Protein AF-A0A6V8NNJ1-F1 (afdb_monomer_lite)

Foldseek 3Di:
DPDDPDPPPDDPCCVPPVQCVDPVNPDDPVLVVVLVVQLVVLDDPVVLVPDDQVCNCVSHVVSNCVSVQWDKDAQDDWDDDPDIDTFRIFTANDPVLVVVLSPDDNVSNVVSGPDTHHGDD

Radius of gyration: 17.88 Å; chains: 1; bounding box: 45×38×40 Å

pLDDT: mean 86.23, std 9.17, range [50.53, 95.25]

Organism: NCBI:txid2754717

Sequence (121 aa):
MKPHRNRGLFSNYYLDELLSREEDFRVSRPELKETFQAIRSVWDKDRLSSLNEPQLRKHFLDKVFDSLGWTVDVEPPTPSGEWSRHPDYALFEDRESLSMTQKASKDEYFKKALCLGEAKR

Secondary structure (DSSP, 8-state):
-PPP--SSSS-HHIIIIIGGGSGGG---HHHHHHHHHHHHHH--HHHHHT--HHHHIIIIIHHHHHHTT-EEEES-----STT----SEEEESSHHHHHHHHTS-HHHHHHH-SEEE----

Structure (mmCIF, N/CA/C/O backbone):
data_AF-A0A6V8NNJ1-F1
#
_entry.id   AF-A0A6V8NNJ1-F1
#
loop_
_atom_site.group_PDB
_atom_site.id
_atom_site.type_symbol
_atom_site.label_atom_id
_atom_site.label_alt_id
_atom_site.label_comp_id
_atom_site.label_asym_id
_atom_site.label_entity_id
_atom_site.label_seq_id
_atom_site.pdbx_PDB_ins_code
_atom_site.Cartn_x
_atom_site.Cartn_y
_atom_site.Cartn_z
_atom_site.occupancy
_atom_site.B_iso_or_equiv
_atom_site.auth_seq_id
_atom_site.auth_comp_id
_atom_site.auth_asym_id
_atom_site.auth_atom_id
_atom_site.pdbx_PDB_model_num
ATOM 1 N N . MET A 1 1 ? -18.071 6.024 27.239 1.00 56.62 1 MET A N 1
ATOM 2 C CA . MET A 1 1 ? -17.022 5.699 26.247 1.00 56.62 1 MET A CA 1
ATOM 3 C C . MET A 1 1 ? -17.209 4.271 25.772 1.00 56.62 1 MET A C 1
ATOM 5 O O . MET A 1 1 ? -17.388 3.397 26.612 1.00 56.62 1 MET A O 1
ATOM 9 N N . LYS A 1 2 ? -17.195 4.023 24.458 1.00 61.94 2 LYS A N 1
ATOM 10 C CA . LYS A 1 2 ? -17.010 2.652 23.961 1.00 61.94 2 LYS A CA 1
ATOM 11 C C . LYS A 1 2 ? -15.536 2.288 24.177 1.00 61.94 2 LYS A C 1
ATOM 13 O O . LYS A 1 2 ? -14.692 3.120 23.861 1.00 61.94 2 LYS A O 1
ATOM 18 N N . PRO A 1 3 ? -15.210 1.109 24.723 1.00 68.94 3 PRO A N 1
ATOM 19 C CA . PRO A 1 3 ? -13.819 0.710 24.867 1.00 68.94 3 PRO A CA 1
ATOM 20 C C . PRO A 1 3 ? -13.190 0.557 23.479 1.00 68.94 3 PRO A C 1
ATOM 22 O O . PRO A 1 3 ? -13.691 -0.196 22.640 1.00 68.94 3 PRO A O 1
ATOM 25 N N . HIS A 1 4 ? -12.096 1.278 23.237 1.00 77.69 4 HIS A N 1
ATOM 26 C CA . HIS A 1 4 ? -11.266 1.061 22.057 1.00 77.69 4 HIS A CA 1
ATOM 27 C C . HIS A 1 4 ? -10.655 -0.338 22.129 1.00 77.69 4 HIS A C 1
ATOM 29 O O . HIS A 1 4 ? -10.211 -0.777 23.191 1.00 77.69 4 HIS A O 1
ATOM 35 N N . ARG A 1 5 ? -10.570 -1.043 20.996 1.00 81.12 5 ARG A N 1
ATOM 36 C CA . ARG A 1 5 ? -9.777 -2.282 20.875 1.00 81.12 5 ARG A CA 1
ATOM 37 C C . ARG A 1 5 ? -8.282 -1.957 20.777 1.00 81.12 5 ARG A C 1
ATOM 39 O O . ARG A 1 5 ? -7.596 -2.352 19.842 1.00 81.12 5 ARG A O 1
ATOM 46 N N . ASN A 1 6 ? -7.791 -1.201 21.745 1.00 78.88 6 ASN A N 1
ATOM 47 C CA . ASN A 1 6 ? -6.423 -0.731 21.825 1.00 78.88 6 ASN A CA 1
ATOM 48 C C . ASN A 1 6 ? -5.654 -1.605 22.825 1.00 78.88 6 ASN A C 1
ATOM 50 O O . ASN A 1 6 ? -6.052 -1.729 23.980 1.00 78.88 6 ASN A O 1
ATOM 54 N N . ARG A 1 7 ? -4.560 -2.236 22.388 1.00 83.56 7 ARG A N 1
ATOM 55 C CA . ARG A 1 7 ? -3.736 -3.142 23.215 1.00 83.56 7 ARG A CA 1
ATOM 56 C C . ARG A 1 7 ? -2.577 -2.399 23.895 1.00 83.56 7 ARG A C 1
ATOM 58 O O . ARG A 1 7 ? -1.476 -2.926 23.967 1.00 83.56 7 ARG A O 1
ATOM 65 N N . GLY A 1 8 ? -2.830 -1.171 24.352 1.00 82.00 8 GLY A N 1
ATOM 66 C CA . GLY A 1 8 ? -1.826 -0.305 24.981 1.00 82.00 8 GLY A CA 1
ATOM 67 C C . GLY A 1 8 ? -0.881 0.399 24.003 1.00 82.00 8 GLY A C 1
ATOM 68 O O . GLY A 1 8 ? 0.183 0.838 24.417 1.00 82.00 8 GLY A O 1
ATOM 69 N N . LEU A 1 9 ? -1.252 0.504 22.722 1.00 87.94 9 LEU A N 1
ATOM 70 C CA . LEU A 1 9 ? -0.461 1.219 21.711 1.00 87.94 9 LEU A CA 1
ATOM 71 C C . LEU A 1 9 ? -0.625 2.738 21.834 1.00 87.94 9 LEU A C 1
ATOM 73 O O . LEU A 1 9 ? 0.320 3.486 21.618 1.00 87.94 9 LEU A O 1
ATOM 77 N N . PHE A 1 10 ? -1.824 3.180 22.213 1.00 89.44 10 PHE A N 1
ATOM 78 C CA . PHE A 1 10 ? -2.170 4.594 22.363 1.00 89.44 10 PHE A CA 1
ATOM 79 C C . PHE A 1 10 ? -2.832 4.855 23.720 1.00 89.44 10 PHE A C 1
ATOM 81 O O . PHE A 1 10 ? -3.326 3.932 24.368 1.00 89.44 10 PHE A O 1
ATOM 88 N N . SER A 1 11 ? -2.888 6.107 24.168 1.00 89.88 11 SER A N 1
ATOM 89 C CA . SER A 1 11 ? -3.758 6.474 25.291 1.00 89.88 11 SER A CA 1
ATOM 90 C C . SER A 1 11 ? -5.190 6.695 24.791 1.00 89.88 11 SER A C 1
ATOM 92 O O . SER A 1 11 ? -5.399 7.074 23.639 1.00 89.88 11 SER A O 1
ATOM 94 N N . ASN A 1 12 ? -6.197 6.486 25.647 1.00 88.69 12 ASN A N 1
ATOM 95 C CA . ASN A 1 12 ? -7.581 6.812 25.273 1.00 88.69 12 ASN A CA 1
ATOM 96 C C . ASN A 1 12 ? -7.730 8.307 24.959 1.00 88.69 12 ASN A C 1
ATOM 98 O O . ASN A 1 12 ? -8.377 8.657 23.984 1.00 88.69 12 ASN A O 1
ATOM 102 N N . TYR A 1 13 ? -7.050 9.170 25.723 1.00 89.38 13 TYR A N 1
ATOM 103 C CA . TYR A 1 13 ? -7.013 10.609 25.459 1.00 89.38 13 TYR A CA 1
ATOM 104 C C . TYR A 1 13 ? -6.480 10.929 24.056 1.00 89.38 13 TYR A C 1
ATOM 106 O O . TYR A 1 13 ? -7.059 11.751 23.358 1.00 89.38 13 TYR A O 1
ATOM 114 N N . TYR A 1 14 ? -5.420 10.250 23.606 1.00 90.31 14 TYR A N 1
ATOM 115 C CA . TYR A 1 14 ? -4.909 10.443 22.250 1.00 90.31 14 TYR A CA 1
ATOM 116 C C . TYR A 1 14 ? -5.967 10.096 21.193 1.00 90.31 14 TYR A C 1
ATOM 118 O O . TYR A 1 14 ? -6.230 10.905 20.308 1.00 90.31 14 TYR A O 1
ATOM 126 N N . LEU A 1 15 ? -6.615 8.933 21.325 1.00 89.12 15 LEU A N 1
ATOM 127 C CA . LEU A 1 15 ? -7.618 8.460 20.365 1.00 89.12 15 LEU A CA 1
ATOM 128 C C . LEU A 1 15 ? -8.893 9.314 20.348 1.00 89.12 15 LEU A C 1
ATOM 130 O O . LEU A 1 15 ? -9.481 9.495 19.285 1.00 89.12 15 LEU A O 1
ATOM 134 N N . ASP A 1 16 ? -9.328 9.804 21.510 1.00 87.94 16 ASP A N 1
ATOM 135 C CA . ASP A 1 16 ? -10.589 10.536 21.645 1.00 87.94 16 ASP A CA 1
ATOM 136 C C . ASP A 1 16 ? -10.440 12.040 21.364 1.00 87.94 16 ASP A C 1
ATOM 138 O O . ASP A 1 16 ? -11.372 12.647 20.841 1.00 87.94 16 ASP A O 1
ATOM 142 N N . GLU A 1 17 ? -9.289 12.645 21.688 1.00 89.12 17 GLU A N 1
ATOM 143 C CA . GLU A 1 17 ? -9.127 14.108 21.688 1.00 89.12 17 GLU A CA 1
ATOM 144 C C . GLU A 1 17 ? -8.065 14.635 20.724 1.00 89.12 17 GLU A C 1
ATOM 146 O O . GLU A 1 17 ? -8.240 15.725 20.175 1.00 89.12 17 GLU A O 1
ATOM 151 N N . LEU A 1 18 ? -6.948 13.922 20.546 1.00 91.19 18 LEU A N 1
ATOM 152 C CA . LEU A 1 18 ? -5.812 14.423 19.763 1.00 91.19 18 LEU A CA 1
ATOM 153 C C . LEU A 1 18 ? -5.905 14.003 18.298 1.00 91.19 18 LEU A C 1
ATOM 155 O O . LEU A 1 18 ? -5.766 14.851 17.420 1.00 91.19 18 LEU A O 1
ATOM 159 N N . LEU A 1 19 ? -6.231 12.736 18.040 1.00 88.25 19 LEU A N 1
ATOM 160 C CA . LEU A 1 19 ? -6.246 12.165 16.695 1.00 88.25 19 LEU A CA 1
ATOM 161 C C . LEU A 1 19 ? -7.188 12.919 15.744 1.00 88.25 19 LEU A C 1
ATOM 163 O O . LEU A 1 19 ? -6.839 13.184 14.602 1.00 88.25 19 LEU A O 1
ATOM 167 N N . SER A 1 20 ? -8.368 13.336 16.214 1.00 85.38 20 SER A N 1
ATOM 168 C CA . SER A 1 20 ? -9.325 14.085 15.384 1.00 85.38 20 SER A CA 1
ATOM 169 C C . SER A 1 20 ? -8.877 15.510 15.039 1.00 85.38 20 SER A C 1
ATOM 171 O O . SER A 1 20 ? -9.508 16.164 14.208 1.00 85.38 20 SER A O 1
ATOM 173 N N . ARG A 1 21 ? -7.851 16.037 15.718 1.00 89.81 21 ARG A N 1
ATOM 174 C CA . ARG A 1 21 ? -7.315 17.383 15.464 1.00 89.81 21 ARG A CA 1
ATOM 175 C C . ARG A 1 21 ? -6.247 17.373 14.378 1.00 89.81 21 ARG A C 1
ATOM 177 O O . ARG A 1 21 ? -6.059 18.416 13.757 1.00 89.81 21 ARG A O 1
ATOM 184 N N . GLU A 1 22 ? -5.596 16.234 14.156 1.00 90.00 22 GLU A N 1
ATOM 185 C CA . GLU A 1 22 ? -4.578 16.050 13.125 1.00 90.00 22 GLU A CA 1
ATOM 186 C C . GLU A 1 22 ? -5.210 16.173 11.730 1.00 90.00 22 GLU A C 1
ATOM 188 O O . GLU A 1 22 ? -6.195 15.501 11.422 1.00 90.00 22 GLU A O 1
ATOM 193 N N . GLU A 1 23 ? -4.664 17.064 10.897 1.00 88.19 23 GLU A N 1
ATOM 194 C CA . GLU A 1 23 ? -5.195 17.342 9.553 1.00 88.19 23 GLU A CA 1
ATOM 195 C C . GLU A 1 23 ? -5.184 16.086 8.672 1.00 88.19 23 GLU A C 1
ATOM 197 O O . GLU A 1 23 ? -6.167 15.818 7.985 1.00 88.19 23 GLU A O 1
ATOM 202 N N . ASP A 1 24 ? -4.143 15.257 8.783 1.00 85.00 24 ASP A N 1
ATOM 203 C CA . ASP A 1 24 ? -3.987 14.013 8.015 1.00 85.00 24 ASP A CA 1
ATOM 204 C C . ASP A 1 24 ? -5.108 12.992 8.291 1.00 85.00 24 ASP A C 1
ATOM 206 O O . ASP A 1 24 ? -5.400 12.128 7.465 1.00 85.00 24 ASP A O 1
ATOM 210 N N . PHE A 1 25 ? -5.784 13.103 9.441 1.00 83.69 25 PHE A N 1
ATOM 211 C CA . PHE A 1 25 ? -6.907 12.244 9.824 1.00 83.69 25 PHE A CA 1
ATOM 212 C C . PHE A 1 25 ? -8.277 12.864 9.519 1.00 83.69 25 PHE A C 1
ATOM 214 O O . PHE A 1 25 ? -9.312 12.234 9.771 1.00 83.69 25 PHE A O 1
ATOM 221 N N . ARG A 1 26 ? -8.326 14.067 8.930 1.00 84.94 26 ARG A N 1
ATOM 222 C CA . ARG A 1 26 ? -9.568 14.720 8.484 1.00 84.94 26 ARG A CA 1
ATOM 223 C C . ARG A 1 26 ? -10.028 14.213 7.120 1.00 84.94 26 ARG A C 1
ATOM 225 O O . ARG A 1 26 ? -10.296 14.984 6.205 1.00 84.94 26 ARG A O 1
ATOM 232 N N . VAL A 1 27 ? -10.186 12.901 7.010 1.00 84.00 27 VAL A N 1
ATOM 233 C CA . VAL A 1 27 ? -10.748 12.250 5.821 1.00 84.00 27 VAL A CA 1
ATOM 234 C C . VAL A 1 27 ? -12.254 12.065 6.001 1.00 84.00 27 VAL A C 1
ATOM 236 O O . VAL A 1 27 ? -12.753 11.815 7.107 1.00 84.00 27 VAL A O 1
ATOM 239 N N . SER A 1 28 ? -13.018 12.197 4.917 1.00 88.25 28 SER A N 1
ATOM 240 C CA . SER A 1 28 ? -14.470 12.056 4.990 1.00 88.25 28 SER A CA 1
ATOM 241 C C . SER A 1 28 ? -14.868 10.607 5.326 1.00 88.25 28 SER A C 1
ATOM 243 O O . SER A 1 28 ? -14.306 9.638 4.817 1.00 88.25 28 SER A O 1
ATOM 245 N N . ARG A 1 29 ? -15.878 10.421 6.191 1.00 87.56 29 ARG A N 1
ATOM 246 C CA . ARG A 1 29 ? -16.383 9.071 6.521 1.00 87.56 29 ARG A CA 1
ATOM 247 C C . ARG A 1 29 ? -16.853 8.268 5.296 1.00 87.56 29 ARG A C 1
ATOM 249 O O . ARG A 1 29 ? -16.648 7.054 5.314 1.00 87.56 29 ARG A O 1
ATOM 256 N N . PRO A 1 30 ? -17.517 8.869 4.287 1.00 91.88 30 PRO A N 1
ATOM 257 C CA . PRO A 1 30 ? -17.903 8.151 3.075 1.00 91.88 30 PRO A CA 1
ATOM 258 C C . PRO A 1 30 ? -16.698 7.602 2.307 1.00 91.88 30 PRO A C 1
ATOM 260 O O . PRO A 1 30 ? -16.688 6.414 2.009 1.00 91.88 30 PRO A O 1
ATOM 263 N N . GLU A 1 31 ? -15.673 8.423 2.090 1.00 89.00 31 GLU A N 1
ATOM 264 C CA . GLU A 1 31 ? -14.436 8.043 1.396 1.00 89.00 31 GLU A CA 1
ATOM 265 C C . GLU A 1 31 ? -13.685 6.937 2.143 1.00 89.00 31 GLU A C 1
ATOM 267 O O . GLU A 1 31 ? -13.380 5.893 1.573 1.00 89.00 31 GLU A O 1
ATOM 272 N N . LEU A 1 32 ? -13.504 7.086 3.462 1.00 89.94 32 LEU A N 1
ATOM 273 C CA . LEU A 1 32 ? -12.910 6.035 4.296 1.00 89.94 32 LEU A CA 1
ATOM 274 C C . LEU A 1 32 ? -13.669 4.710 4.176 1.00 89.94 32 LEU A C 1
ATOM 276 O O . LEU A 1 32 ? -13.067 3.636 4.132 1.00 89.94 32 LEU A O 1
ATOM 280 N N . LYS A 1 33 ? -15.005 4.771 4.151 1.00 92.81 33 LYS A N 1
ATOM 281 C CA . LYS A 1 33 ? -15.851 3.583 4.032 1.00 92.81 33 LYS A CA 1
ATOM 282 C C . LYS A 1 33 ? -15.717 2.944 2.653 1.00 92.81 33 LYS A C 1
ATOM 284 O O . LYS A 1 33 ? -15.659 1.719 2.589 1.00 92.81 33 LYS A O 1
ATOM 289 N N . GLU A 1 34 ? -15.678 3.740 1.592 1.00 93.75 34 GLU A N 1
ATOM 290 C CA . GLU A 1 34 ? -15.509 3.273 0.217 1.00 93.75 34 GLU A CA 1
ATOM 291 C C . GLU A 1 34 ? -14.169 2.552 0.042 1.00 93.75 34 GLU A C 1
ATOM 293 O O . GLU A 1 34 ? -14.155 1.370 -0.307 1.00 93.75 34 GLU A O 1
ATOM 298 N N . THR A 1 35 ? -13.059 3.193 0.416 1.00 93.44 35 THR A N 1
ATOM 299 C CA . THR A 1 35 ? -11.718 2.595 0.336 1.00 93.44 35 THR A CA 1
ATOM 300 C C . THR A 1 35 ? -11.601 1.346 1.209 1.00 93.44 35 THR A C 1
ATOM 302 O O . THR A 1 35 ? -11.078 0.316 0.778 1.00 93.44 35 THR A O 1
ATOM 305 N N . PHE A 1 36 ? -12.155 1.373 2.428 1.00 93.69 36 PHE A N 1
ATOM 306 C CA . PHE A 1 36 ? -12.191 0.189 3.287 1.00 93.69 36 PHE A CA 1
ATOM 307 C C . PHE A 1 36 ? -12.976 -0.963 2.649 1.00 93.69 36 PHE A C 1
ATOM 309 O O . PHE A 1 36 ? -12.544 -2.113 2.719 1.00 93.69 36 PHE A O 1
ATOM 316 N N . GLN A 1 37 ? -14.125 -0.680 2.031 1.00 95.25 37 GLN A N 1
ATOM 317 C CA . GLN A 1 37 ? -14.927 -1.691 1.343 1.00 95.25 37 GLN A CA 1
ATOM 318 C C . GLN A 1 37 ? -14.204 -2.250 0.116 1.00 95.25 37 GLN A C 1
ATOM 320 O O . GLN A 1 37 ? -14.233 -3.467 -0.079 1.00 95.25 37 GLN A O 1
ATOM 325 N N . ALA A 1 38 ? -13.507 -1.405 -0.648 1.00 93.88 38 ALA A N 1
ATOM 326 C CA . ALA A 1 38 ? -12.671 -1.828 -1.766 1.00 93.88 38 ALA A CA 1
ATOM 327 C C . ALA A 1 38 ? -11.595 -2.819 -1.296 1.00 93.88 38 ALA A C 1
ATOM 329 O O . ALA A 1 38 ? -11.573 -3.960 -1.759 1.00 93.88 38 ALA A O 1
ATOM 330 N N . ILE A 1 39 ? -10.804 -2.462 -0.279 1.00 94.44 39 ILE A N 1
ATOM 331 C CA . ILE A 1 39 ? -9.779 -3.345 0.306 1.00 94.44 39 ILE A CA 1
ATOM 332 C C . ILE A 1 39 ? -10.406 -4.628 0.864 1.00 94.44 39 ILE A C 1
ATOM 334 O O . ILE A 1 39 ? -9.919 -5.737 0.628 1.00 94.44 39 ILE A O 1
ATOM 338 N N . ARG A 1 40 ? -11.524 -4.502 1.589 1.00 94.31 40 ARG A N 1
ATOM 339 C CA . ARG A 1 40 ? -12.217 -5.642 2.194 1.00 94.31 40 ARG A CA 1
ATOM 340 C C . ARG A 1 40 ? -12.741 -6.621 1.147 1.00 94.31 40 ARG A C 1
ATOM 342 O O . ARG A 1 40 ? -12.755 -7.814 1.430 1.00 94.31 40 ARG A O 1
ATOM 349 N N . SER A 1 41 ? -13.140 -6.146 -0.032 1.00 93.19 41 SER A N 1
ATOM 350 C CA . SER A 1 41 ? -13.613 -7.000 -1.128 1.00 93.19 41 SER A CA 1
ATOM 351 C C . SER A 1 41 ? -12.514 -7.900 -1.707 1.00 93.19 41 SER A C 1
ATOM 353 O O . SER A 1 41 ? -12.807 -8.979 -2.215 1.00 93.19 41 SER A O 1
ATOM 355 N N . VAL A 1 42 ? -11.245 -7.490 -1.586 1.00 92.38 42 VAL A N 1
ATOM 356 C CA . VAL A 1 42 ? -10.083 -8.288 -2.008 1.00 92.38 42 VAL A CA 1
ATOM 357 C C . VAL A 1 42 ? -9.684 -9.311 -0.937 1.00 92.38 42 VAL A C 1
ATOM 359 O O . VAL A 1 42 ? -9.040 -10.316 -1.240 1.00 92.38 42 VAL A O 1
ATOM 362 N N . TRP A 1 43 ? -10.074 -9.083 0.320 1.00 92.19 43 TRP A N 1
ATOM 363 C CA . TRP A 1 43 ? -9.743 -9.968 1.430 1.00 92.19 43 TRP A CA 1
ATOM 364 C C . TRP A 1 43 ? -10.566 -11.261 1.402 1.00 92.19 43 TRP A C 1
ATOM 366 O O . TRP A 1 43 ? -11.725 -11.296 1.817 1.00 92.19 43 TRP A O 1
ATOM 376 N N . ASP A 1 44 ? -9.910 -12.351 1.020 1.00 91.94 44 ASP A N 1
ATOM 377 C CA . ASP A 1 44 ? -10.429 -13.714 1.108 1.00 91.94 44 ASP A CA 1
ATOM 378 C C . ASP A 1 44 ? -9.402 -14.589 1.828 1.00 91.94 44 ASP A C 1
ATOM 380 O O . ASP A 1 44 ? -8.387 -14.985 1.260 1.00 91.94 44 ASP A O 1
ATOM 384 N N . LYS A 1 45 ? -9.639 -14.862 3.113 1.00 88.06 45 LYS A N 1
ATOM 385 C CA . LYS A 1 45 ? -8.660 -15.545 3.965 1.00 88.06 45 LYS A CA 1
ATOM 386 C C . LYS A 1 45 ? -8.287 -16.925 3.419 1.00 88.06 45 LYS A C 1
ATOM 388 O O . LYS A 1 45 ? -7.104 -17.262 3.405 1.00 88.06 45 LYS A O 1
ATOM 393 N N . ASP A 1 46 ? -9.274 -17.702 2.987 1.00 89.56 46 ASP A N 1
ATOM 394 C CA . ASP A 1 46 ? -9.057 -19.091 2.588 1.00 89.56 46 ASP A CA 1
ATOM 395 C C . ASP A 1 46 ? -8.254 -19.131 1.290 1.00 89.56 46 ASP A C 1
ATOM 397 O O . ASP A 1 46 ? -7.219 -19.798 1.216 1.00 89.56 46 ASP A O 1
ATOM 401 N N . ARG A 1 47 ? -8.631 -18.294 0.317 1.00 90.69 47 ARG A N 1
ATOM 402 C CA . ARG A 1 47 ? -7.871 -18.132 -0.923 1.00 90.69 47 ARG A CA 1
ATOM 403 C C . ARG A 1 47 ? -6.455 -17.622 -0.667 1.00 90.69 47 ARG A C 1
ATOM 405 O O . ARG A 1 47 ? -5.504 -18.216 -1.169 1.00 90.69 47 ARG A O 1
ATOM 412 N N . LEU A 1 48 ? -6.298 -16.541 0.099 1.00 89.69 48 LEU A N 1
ATOM 413 C CA . LEU A 1 48 ? -5.002 -15.889 0.312 1.00 89.69 48 LEU A CA 1
ATOM 414 C C . LEU A 1 48 ? -4.024 -16.781 1.086 1.00 89.69 48 LEU A C 1
ATOM 416 O O . LEU A 1 48 ? -2.833 -16.763 0.796 1.00 89.69 48 LEU A O 1
ATOM 420 N N . SER A 1 49 ? -4.519 -17.615 2.006 1.00 87.75 49 SER A N 1
ATOM 421 C CA . SER A 1 49 ? -3.682 -18.545 2.778 1.00 87.75 49 SER A CA 1
ATOM 422 C C . SER A 1 49 ? -2.972 -19.613 1.933 1.00 87.75 49 SER A C 1
ATOM 424 O O . SER A 1 49 ? -1.952 -20.159 2.359 1.00 87.75 49 SER A O 1
ATOM 426 N N . SER A 1 50 ? -3.502 -19.895 0.739 1.00 89.81 50 SER A N 1
ATOM 427 C CA . SER A 1 50 ? -2.964 -20.876 -0.209 1.00 89.81 50 SER A CA 1
ATOM 428 C C . SER A 1 50 ? -1.932 -20.296 -1.183 1.00 89.81 50 SER A C 1
ATOM 430 O O . SER A 1 50 ? -1.251 -21.049 -1.878 1.00 89.81 50 SER A O 1
ATOM 432 N N . LEU A 1 51 ? -1.811 -18.965 -1.241 1.00 88.94 51 LEU A N 1
ATOM 433 C CA . LEU A 1 51 ? -0.924 -18.276 -2.171 1.00 88.94 51 LEU A CA 1
ATOM 434 C C . LEU A 1 51 ? 0.521 -18.273 -1.664 1.00 88.94 51 LEU A C 1
ATOM 436 O O . LEU A 1 51 ? 0.788 -18.135 -0.468 1.00 88.94 51 LEU A O 1
ATOM 440 N N . ASN A 1 52 ? 1.469 -18.378 -2.594 1.00 88.62 52 ASN A N 1
ATOM 441 C CA . ASN A 1 52 ? 2.862 -18.044 -2.311 1.00 88.62 52 ASN A CA 1
ATOM 442 C C . ASN A 1 52 ? 3.070 -16.517 -2.284 1.00 88.62 52 ASN A C 1
ATOM 444 O O . ASN A 1 52 ? 2.174 -15.746 -2.615 1.00 88.62 52 ASN A O 1
ATOM 448 N N . GLU A 1 53 ? 4.256 -16.067 -1.889 1.00 86.00 53 GLU A N 1
ATOM 449 C CA . GLU A 1 53 ? 4.556 -14.644 -1.708 1.00 86.00 53 GLU A CA 1
ATOM 450 C C . GLU A 1 53 ? 4.399 -13.801 -2.994 1.00 86.00 53 GLU A C 1
ATOM 452 O O . GLU A 1 53 ? 3.651 -12.824 -2.953 1.00 86.00 53 GLU A O 1
ATOM 457 N N . PRO A 1 54 ? 4.950 -14.179 -4.169 1.00 87.19 54 PRO A N 1
ATOM 458 C CA . PRO A 1 54 ? 4.670 -13.468 -5.423 1.00 87.19 54 PRO A CA 1
ATOM 459 C C . PRO A 1 54 ? 3.180 -13.392 -5.781 1.00 87.19 54 PRO A C 1
ATOM 461 O O . PRO A 1 54 ? 2.702 -12.372 -6.278 1.00 87.19 54 PRO A O 1
ATOM 464 N N . GLN A 1 55 ? 2.423 -14.460 -5.520 1.00 89.56 55 GLN A N 1
ATOM 465 C CA . GLN A 1 55 ? 0.980 -14.474 -5.745 1.00 89.56 55 GLN A CA 1
ATOM 466 C C . GLN A 1 55 ? 0.239 -13.576 -4.750 1.00 89.56 55 GLN A C 1
ATOM 468 O O . GLN A 1 55 ? -0.697 -12.886 -5.149 1.00 89.56 55 GLN A O 1
ATOM 473 N N . LEU A 1 56 ? 0.643 -13.567 -3.479 1.00 90.62 56 LEU A N 1
ATOM 474 C CA . LEU A 1 56 ? 0.071 -12.708 -2.444 1.00 90.62 56 LEU A CA 1
ATOM 475 C C . LEU A 1 56 ? 0.303 -11.231 -2.778 1.00 90.62 56 LEU A C 1
ATOM 477 O O . LEU A 1 56 ? -0.630 -10.435 -2.689 1.00 90.62 56 LEU A O 1
ATOM 481 N N . ARG A 1 57 ? 1.511 -10.889 -3.239 1.00 89.69 57 ARG A N 1
ATOM 482 C CA . ARG A 1 57 ? 1.848 -9.561 -3.763 1.00 89.69 57 ARG A CA 1
ATOM 483 C C . ARG A 1 57 ? 0.860 -9.138 -4.855 1.00 89.69 57 ARG A C 1
ATOM 485 O O . ARG A 1 57 ? 0.024 -8.264 -4.637 1.00 89.69 57 ARG A O 1
ATOM 492 N N . LYS A 1 58 ? 0.827 -9.901 -5.949 1.00 89.44 58 LYS A N 1
ATOM 493 C CA . LYS A 1 58 ? 0.004 -9.611 -7.131 1.00 89.44 58 LYS A CA 1
ATOM 494 C C . LYS A 1 58 ? -1.504 -9.594 -6.877 1.00 89.44 58 LYS A C 1
ATOM 496 O O . LYS A 1 58 ? -2.248 -8.820 -7.479 1.00 89.44 58 LYS A O 1
ATOM 501 N N . HIS A 1 59 ? -2.007 -10.526 -6.071 1.00 90.00 59 HIS A N 1
ATOM 502 C CA . HIS A 1 59 ? -3.450 -10.725 -5.921 1.00 90.00 59 HIS A CA 1
ATOM 503 C C . HIS A 1 59 ? -4.058 -9.979 -4.740 1.00 90.00 59 HIS A C 1
ATOM 505 O O . HIS A 1 59 ? -5.284 -9.837 -4.720 1.00 90.00 59 HIS A O 1
ATOM 511 N N . PHE A 1 60 ? -3.234 -9.508 -3.804 1.00 92.50 60 PHE A N 1
ATOM 512 C CA . PHE A 1 60 ? -3.679 -8.786 -2.623 1.00 92.50 60 PHE A CA 1
ATOM 513 C C . PHE A 1 60 ? -2.961 -7.447 -2.465 1.00 92.50 60 PHE A C 1
ATOM 515 O O . PHE A 1 60 ? -3.616 -6.422 -2.627 1.00 92.50 60 PHE A O 1
ATOM 522 N N . LEU A 1 61 ? -1.652 -7.436 -2.193 1.00 92.38 61 LEU A N 1
ATOM 523 C CA . LEU A 1 61 ? -0.941 -6.204 -1.817 1.00 92.38 61 LEU A CA 1
ATOM 524 C C . LEU A 1 61 ? -0.977 -5.134 -2.913 1.00 92.38 61 LEU A C 1
ATOM 526 O O . LEU A 1 61 ? -1.335 -4.002 -2.607 1.00 92.38 61 LEU A O 1
ATOM 530 N N . ASP A 1 62 ? -0.733 -5.493 -4.176 1.00 91.88 62 ASP A N 1
ATOM 531 C CA . ASP A 1 62 ? -0.792 -4.546 -5.302 1.00 91.88 62 ASP A CA 1
ATOM 532 C C . ASP A 1 62 ? -2.156 -3.849 -5.374 1.00 91.88 62 ASP A C 1
ATOM 534 O O . ASP A 1 62 ? -2.248 -2.638 -5.547 1.00 91.88 62 ASP A O 1
ATOM 538 N N . LYS A 1 63 ? -3.238 -4.611 -5.168 1.00 93.12 63 LYS A N 1
ATOM 539 C CA . LYS A 1 63 ? -4.609 -4.082 -5.188 1.00 93.12 63 LYS A CA 1
ATOM 540 C C . LYS A 1 63 ? -4.916 -3.201 -3.985 1.00 93.12 63 LYS A C 1
ATOM 542 O O . LYS A 1 63 ? -5.710 -2.270 -4.094 1.00 93.12 63 LYS A O 1
ATOM 547 N N . VAL A 1 64 ? -4.336 -3.522 -2.829 1.00 93.94 64 VAL A N 1
ATOM 548 C CA . VAL A 1 64 ? -4.462 -2.698 -1.624 1.00 93.94 64 VAL A CA 1
ATOM 549 C C . VAL A 1 64 ? -3.747 -1.370 -1.831 1.00 93.94 64 VAL A C 1
ATOM 551 O O . VAL A 1 64 ? -4.339 -0.334 -1.550 1.00 93.94 64 VAL A O 1
ATOM 554 N N . PHE A 1 65 ? -2.520 -1.383 -2.355 1.00 93.81 65 PHE A N 1
ATOM 555 C CA . PHE A 1 65 ? -1.772 -0.160 -2.636 1.00 93.81 65 PHE A CA 1
ATOM 556 C C . PHE A 1 65 ? -2.467 0.714 -3.681 1.00 93.81 65 PHE A C 1
ATOM 558 O O . PHE A 1 65 ? -2.619 1.908 -3.443 1.00 93.81 65 PHE A O 1
ATOM 565 N N . ASP A 1 66 ? -2.986 0.114 -4.753 1.00 92.50 66 ASP A N 1
ATOM 566 C CA . ASP A 1 66 ? -3.786 0.815 -5.764 1.00 92.50 66 ASP A CA 1
ATOM 567 C C . ASP A 1 66 ? -5.052 1.448 -5.154 1.00 92.50 66 ASP A C 1
ATOM 569 O O . ASP A 1 66 ? -5.329 2.625 -5.365 1.00 92.50 66 ASP A O 1
ATOM 573 N N . SER A 1 67 ? -5.769 0.716 -4.288 1.00 93.06 67 SER A N 1
ATOM 574 C CA . SER A 1 67 ? -6.952 1.245 -3.581 1.00 93.06 67 SER A CA 1
ATOM 575 C C . SER A 1 67 ? -6.621 2.407 -2.638 1.00 93.06 67 SER A C 1
ATOM 577 O O . SER A 1 67 ? -7.480 3.237 -2.357 1.00 93.06 67 SER A O 1
ATOM 579 N N . LEU A 1 68 ? -5.394 2.449 -2.116 1.00 91.75 68 LEU A N 1
ATOM 580 C CA . LEU A 1 68 ? -4.892 3.526 -1.262 1.00 91.75 68 LEU A CA 1
ATOM 581 C C . LEU A 1 68 ? -4.301 4.696 -2.069 1.00 91.75 68 LEU A C 1
ATOM 583 O O . LEU A 1 68 ? -3.878 5.676 -1.464 1.00 91.75 68 LEU A O 1
ATOM 587 N N . GLY A 1 69 ? -4.267 4.602 -3.403 1.00 92.06 69 GLY A N 1
ATOM 588 C CA . GLY A 1 69 ? -3.735 5.639 -4.287 1.00 92.06 69 GLY A CA 1
ATOM 589 C C . GLY A 1 69 ? -2.211 5.648 -4.419 1.00 92.06 69 GLY A C 1
ATOM 590 O O . GLY A 1 69 ? -1.660 6.594 -4.970 1.00 92.06 69 GLY A O 1
ATOM 591 N N . TRP A 1 70 ? -1.514 4.615 -3.939 1.00 94.94 70 TRP A N 1
ATOM 592 C CA . TRP A 1 70 ? -0.059 4.545 -4.048 1.00 94.94 70 TRP A CA 1
ATOM 593 C C . TRP A 1 70 ? 0.384 4.124 -5.443 1.00 94.94 70 TRP A C 1
ATOM 595 O O . TRP A 1 70 ? -0.114 3.154 -6.014 1.00 94.94 70 TRP A O 1
ATOM 605 N N . THR A 1 71 ? 1.426 4.783 -5.942 1.00 94.25 71 THR A N 1
ATOM 606 C CA . THR A 1 71 ? 2.225 4.250 -7.043 1.00 94.25 71 THR A CA 1
ATOM 607 C C . THR A 1 71 ? 3.358 3.410 -6.463 1.00 94.25 71 THR A C 1
ATOM 609 O O . THR A 1 71 ? 4.125 3.895 -5.635 1.00 94.25 71 THR A O 1
ATOM 612 N N . VAL A 1 72 ? 3.478 2.151 -6.885 1.00 93.19 72 VAL A N 1
ATOM 613 C CA . VAL A 1 72 ? 4.480 1.222 -6.342 1.00 93.19 72 VAL A CA 1
ATOM 614 C C . VAL A 1 72 ? 5.493 0.796 -7.397 1.00 93.19 72 VAL A C 1
ATOM 616 O O . VAL A 1 72 ? 5.125 0.534 -8.542 1.00 93.19 72 VAL A O 1
ATOM 619 N N . ASP A 1 73 ? 6.758 0.699 -6.994 1.00 91.81 73 ASP A N 1
ATOM 620 C CA . ASP A 1 73 ? 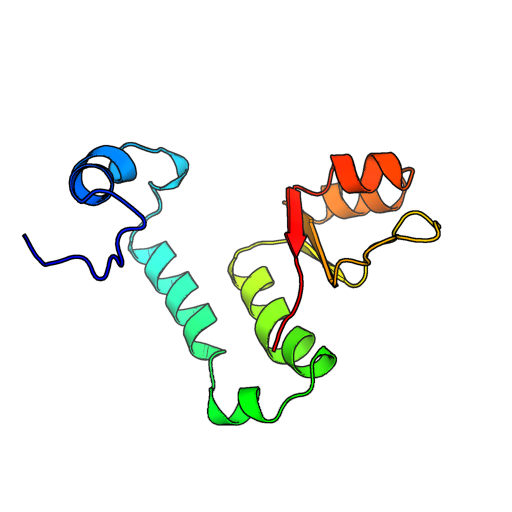7.801 -0.019 -7.727 1.00 91.81 73 ASP A CA 1
ATOM 621 C C . ASP A 1 73 ? 8.086 -1.340 -7.014 1.00 91.81 73 ASP A C 1
ATOM 623 O O . ASP A 1 73 ? 8.347 -1.346 -5.806 1.00 91.81 73 ASP A O 1
ATOM 627 N N . VAL A 1 74 ? 7.998 -2.448 -7.745 1.00 89.38 74 VAL A N 1
ATOM 628 C CA . VAL A 1 74 ? 8.172 -3.802 -7.205 1.00 89.38 74 VAL A CA 1
ATOM 629 C C . VAL A 1 74 ? 9.619 -4.224 -7.407 1.00 89.38 74 VAL A C 1
ATOM 631 O O . VAL A 1 74 ? 10.143 -4.097 -8.509 1.00 89.38 74 VAL A O 1
ATOM 634 N N . GLU A 1 75 ? 10.242 -4.764 -6.359 1.00 85.25 75 GLU A N 1
ATOM 635 C CA . GLU A 1 75 ? 11.665 -5.142 -6.353 1.00 85.25 75 GLU A CA 1
ATOM 636 C C . GLU A 1 75 ? 12.582 -3.963 -6.757 1.00 85.25 75 GLU A C 1
ATOM 638 O O . GLU A 1 75 ? 13.368 -4.068 -7.704 1.00 85.25 75 GLU A O 1
ATOM 643 N N . PRO A 1 76 ? 12.490 -2.815 -6.051 1.00 84.31 76 PRO A N 1
ATOM 644 C CA . PRO A 1 76 ? 13.244 -1.609 -6.367 1.00 84.31 76 PRO A CA 1
ATOM 645 C C . PRO A 1 76 ? 14.765 -1.839 -6.403 1.00 84.31 76 PRO A C 1
ATOM 647 O O . PRO A 1 76 ? 15.309 -2.675 -5.670 1.00 84.31 76 PRO A O 1
ATOM 650 N N . PRO A 1 77 ? 15.496 -1.045 -7.207 1.00 79.31 77 PRO A N 1
ATOM 651 C CA . PRO A 1 77 ? 16.929 -1.216 -7.400 1.00 79.31 77 PRO A CA 1
ATOM 652 C C . PRO A 1 77 ? 17.699 -0.909 -6.111 1.00 79.31 77 PRO A C 1
ATOM 654 O O . PRO A 1 77 ? 17.870 0.247 -5.734 1.00 79.31 77 PRO A O 1
ATOM 657 N N . THR A 1 78 ? 18.239 -1.929 -5.449 1.00 72.44 78 THR A N 1
ATOM 658 C CA . THR A 1 78 ? 19.033 -1.746 -4.224 1.00 72.44 78 THR A CA 1
ATOM 659 C C . THR A 1 78 ? 20.525 -1.538 -4.503 1.00 72.44 78 THR A C 1
ATOM 661 O O . THR A 1 78 ? 21.046 -1.972 -5.546 1.00 72.44 78 THR A O 1
ATOM 664 N N . PRO A 1 79 ? 21.260 -0.854 -3.601 1.00 65.50 79 PRO A N 1
ATOM 665 C CA . PRO A 1 79 ? 22.709 -0.725 -3.700 1.00 65.50 79 PRO A CA 1
ATOM 666 C C . PRO A 1 79 ? 23.366 -2.099 -3.564 1.00 65.50 79 PRO A C 1
ATOM 668 O O . PRO A 1 79 ? 23.007 -2.883 -2.693 1.00 65.50 79 PRO A O 1
ATOM 671 N N . SER A 1 80 ? 24.342 -2.393 -4.419 1.00 58.53 80 SER A N 1
ATOM 672 C CA . SER A 1 80 ? 25.090 -3.649 -4.360 1.00 58.53 80 SER A CA 1
ATOM 673 C C . SER A 1 80 ? 26.080 -3.594 -3.188 1.00 58.53 80 SER A C 1
ATOM 675 O O . SER A 1 80 ? 27.005 -2.787 -3.210 1.00 58.53 80 SER A O 1
ATOM 677 N N . GLY A 1 81 ? 25.891 -4.438 -2.171 1.00 59.00 81 GLY A N 1
ATOM 678 C CA . GLY A 1 81 ? 26.796 -4.576 -1.023 1.00 59.00 81 GLY A CA 1
ATOM 679 C C . GLY A 1 81 ? 26.462 -5.812 -0.181 1.00 59.00 81 GLY A C 1
ATOM 680 O O . GLY A 1 81 ? 25.320 -6.272 -0.210 1.00 59.00 81 GLY A O 1
ATOM 681 N N . GLU A 1 82 ? 27.443 -6.343 0.565 1.00 50.53 82 GLU A N 1
ATOM 682 C CA . GLU A 1 82 ? 27.385 -7.639 1.287 1.00 50.53 82 GLU A CA 1
ATOM 683 C C . GLU A 1 82 ? 26.198 -7.804 2.261 1.00 50.53 82 GLU A C 1
ATOM 685 O O . GLU A 1 82 ? 25.884 -8.923 2.653 1.00 50.53 82 GLU A O 1
ATOM 690 N N . TRP A 1 83 ? 25.513 -6.713 2.627 1.00 52.12 83 TRP A N 1
ATOM 691 C CA . TRP A 1 83 ? 24.383 -6.684 3.570 1.00 52.12 83 TRP A CA 1
ATOM 692 C C . TRP A 1 83 ? 23.163 -5.906 3.046 1.00 52.12 83 TRP A C 1
ATOM 694 O O . TRP A 1 83 ? 22.389 -5.339 3.821 1.00 52.12 83 TRP A O 1
ATOM 704 N N . SER A 1 84 ? 22.983 -5.833 1.728 1.00 62.56 84 SER A N 1
ATOM 705 C CA . SER A 1 84 ? 21.846 -5.118 1.137 1.00 62.56 84 SER A CA 1
ATOM 706 C C . SER A 1 84 ? 20.538 -5.895 1.342 1.00 62.56 84 SER A C 1
ATOM 708 O O . SER A 1 84 ? 20.303 -6.940 0.742 1.00 62.56 84 SER A O 1
ATOM 710 N N . ARG A 1 85 ? 19.666 -5.397 2.232 1.00 69.38 85 ARG A N 1
ATOM 711 C CA . ARG A 1 85 ? 18.266 -5.843 2.284 1.00 69.38 85 ARG A CA 1
ATOM 712 C C . ARG A 1 85 ? 17.552 -5.322 1.042 1.00 69.38 85 ARG A C 1
ATOM 714 O O . ARG A 1 85 ? 17.646 -4.134 0.742 1.00 69.38 85 ARG A O 1
ATOM 721 N N . HIS A 1 86 ? 16.866 -6.216 0.343 1.00 79.88 86 HIS A N 1
ATOM 722 C CA . HIS A 1 86 ? 16.077 -5.900 -0.838 1.00 79.88 86 HIS A CA 1
ATOM 723 C C . HIS A 1 86 ? 14.616 -5.725 -0.424 1.00 79.88 86 HIS A C 1
ATOM 725 O O . HIS A 1 86 ? 13.996 -6.735 -0.097 1.00 79.88 86 HIS A O 1
ATOM 731 N N . PRO A 1 87 ? 14.077 -4.491 -0.405 1.00 86.56 87 PRO A N 1
ATOM 732 C CA . PRO A 1 87 ? 12.664 -4.304 -0.141 1.00 86.56 87 PRO A CA 1
ATOM 733 C C . PRO A 1 87 ? 11.835 -4.857 -1.297 1.00 86.56 87 PRO A C 1
ATOM 735 O O . PRO A 1 87 ? 12.266 -4.823 -2.449 1.00 86.56 87 PRO A O 1
ATOM 738 N N . ASP A 1 88 ? 10.632 -5.338 -0.991 1.00 88.12 88 ASP A N 1
ATOM 739 C CA . ASP A 1 88 ? 9.693 -5.822 -2.006 1.00 88.12 88 ASP A CA 1
ATOM 740 C C . ASP A 1 88 ? 9.026 -4.673 -2.759 1.00 88.12 88 ASP A C 1
ATOM 742 O O . ASP A 1 88 ? 8.685 -4.829 -3.931 1.00 88.12 88 ASP A O 1
ATOM 746 N N . TYR A 1 89 ? 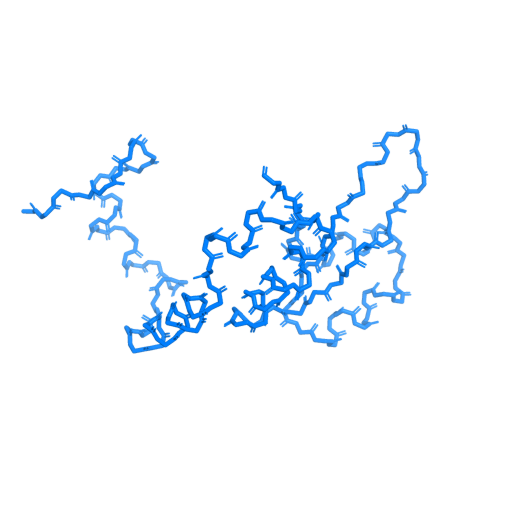8.843 -3.532 -2.088 1.00 91.38 89 TYR A N 1
ATOM 747 C CA . TYR A 1 89 ? 8.185 -2.352 -2.638 1.00 91.38 89 TYR A CA 1
ATOM 748 C C . TYR A 1 89 ? 8.901 -1.059 -2.265 1.00 91.38 89 TYR A C 1
ATOM 750 O O . TYR A 1 89 ? 9.360 -0.884 -1.134 1.00 91.38 89 TYR A O 1
ATOM 758 N N . ALA A 1 90 ? 8.873 -0.106 -3.188 1.00 92.62 90 ALA A N 1
ATOM 759 C CA . ALA A 1 90 ? 9.021 1.314 -2.896 1.00 92.62 90 ALA A CA 1
ATOM 760 C C . ALA A 1 90 ? 7.737 2.044 -3.307 1.00 92.62 90 ALA A C 1
ATOM 762 O O . ALA A 1 90 ? 7.229 1.827 -4.405 1.00 92.62 90 ALA A O 1
ATOM 763 N N . LEU A 1 91 ? 7.201 2.878 -2.417 1.00 94.00 91 LEU A N 1
ATOM 764 C CA . LEU A 1 91 ? 5.939 3.588 -2.615 1.00 94.00 91 LEU A CA 1
ATOM 765 C C . LEU A 1 91 ? 6.202 5.067 -2.913 1.00 94.00 91 LEU A C 1
ATOM 767 O O . LEU A 1 91 ? 7.049 5.709 -2.282 1.00 94.00 91 LEU A O 1
ATOM 771 N N . PHE A 1 92 ? 5.427 5.597 -3.851 1.00 94.06 92 PHE A N 1
ATOM 772 C CA . PHE A 1 92 ? 5.493 6.957 -4.367 1.00 94.06 92 PHE A CA 1
ATOM 773 C C . PHE A 1 92 ? 4.090 7.552 -4.454 1.00 94.06 92 PHE A C 1
ATOM 775 O O . PHE A 1 92 ? 3.113 6.833 -4.670 1.00 94.06 92 PHE A O 1
ATOM 782 N N . GLU A 1 93 ? 4.013 8.872 -4.319 1.00 91.44 93 GLU A N 1
ATOM 783 C CA . GLU A 1 93 ? 2.763 9.626 -4.429 1.00 91.44 93 GLU A CA 1
ATOM 784 C C . GLU A 1 93 ? 2.130 9.465 -5.817 1.00 91.44 93 GLU A C 1
ATOM 786 O O . GLU A 1 93 ? 0.938 9.197 -5.935 1.00 91.44 93 GLU A O 1
ATOM 791 N N . ASP A 1 94 ? 2.940 9.534 -6.876 1.00 92.81 94 ASP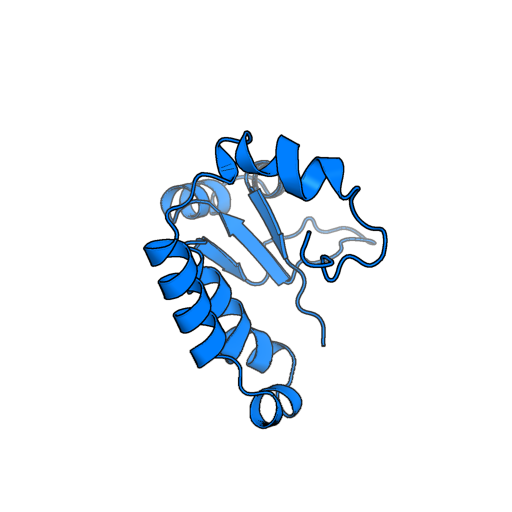 A N 1
ATOM 792 C CA . ASP A 1 94 ? 2.466 9.431 -8.250 1.00 92.81 94 ASP A CA 1
ATOM 793 C C . ASP A 1 94 ? 3.490 8.781 -9.202 1.00 92.81 94 ASP A C 1
ATOM 795 O O . ASP A 1 94 ? 4.643 8.477 -8.866 1.00 92.81 94 ASP A O 1
ATOM 799 N N . ARG A 1 95 ? 3.044 8.559 -10.444 1.00 91.38 95 ARG A N 1
ATOM 800 C CA . ARG A 1 95 ? 3.859 7.977 -11.521 1.00 91.38 95 ARG A CA 1
ATOM 801 C C . ARG A 1 95 ? 4.978 8.891 -12.003 1.00 91.38 95 ARG A C 1
ATOM 803 O O . ARG A 1 95 ? 5.970 8.382 -12.526 1.00 91.38 95 ARG A O 1
ATOM 810 N N . GLU A 1 96 ? 4.831 10.206 -11.881 1.00 91.12 96 GLU A N 1
ATOM 811 C CA . GLU A 1 96 ? 5.863 11.148 -12.317 1.00 91.12 96 GLU A CA 1
ATOM 812 C C . GLU A 1 96 ? 7.065 11.078 -11.372 1.00 91.12 96 GLU A C 1
ATOM 814 O O . GLU A 1 96 ? 8.202 10.902 -11.815 1.00 91.12 96 GLU A O 1
ATOM 819 N N . SER A 1 97 ? 6.794 11.087 -10.069 1.00 90.50 97 SER A N 1
ATOM 820 C CA . SER A 1 97 ? 7.749 10.899 -8.983 1.00 90.50 97 SER A CA 1
ATOM 821 C C . SER A 1 97 ? 8.504 9.584 -9.127 1.00 90.50 97 SER A C 1
ATOM 823 O O . SER A 1 97 ? 9.737 9.580 -9.065 1.00 90.50 97 SER A O 1
ATOM 825 N N . LEU A 1 98 ? 7.797 8.483 -9.412 1.00 91.94 98 LEU A N 1
ATOM 826 C CA . LEU A 1 98 ? 8.432 7.200 -9.717 1.00 91.94 98 LEU A CA 1
ATOM 827 C C . LEU A 1 98 ? 9.346 7.302 -10.953 1.00 91.94 98 LEU A C 1
ATOM 829 O O . LEU A 1 98 ? 10.525 6.962 -10.882 1.00 91.94 98 LEU A O 1
ATOM 833 N N . SER A 1 99 ? 8.835 7.826 -12.070 1.00 90.06 99 SER A N 1
ATOM 834 C CA . SER A 1 99 ? 9.569 7.942 -13.342 1.00 90.06 99 SER A CA 1
ATOM 835 C C . SER A 1 99 ? 10.841 8.792 -13.232 1.00 90.06 99 SER A C 1
ATOM 837 O O . SER A 1 99 ? 11.886 8.443 -13.789 1.00 90.06 99 SER A O 1
ATOM 839 N N . MET A 1 100 ? 10.785 9.905 -12.495 1.00 88.62 100 MET A N 1
ATOM 840 C CA . MET A 1 100 ? 11.957 10.740 -12.214 1.00 88.62 100 MET A CA 1
ATOM 841 C C . MET A 1 100 ? 12.980 10.006 -11.348 1.00 88.62 100 MET A C 1
ATOM 843 O O . MET A 1 100 ? 14.186 10.149 -11.550 1.00 88.62 100 MET A O 1
ATOM 847 N N . THR A 1 101 ? 12.503 9.226 -10.383 1.00 87.06 101 THR A N 1
ATOM 848 C CA . THR A 1 101 ? 13.344 8.544 -9.401 1.00 87.06 101 THR A CA 1
ATOM 849 C C . THR A 1 101 ? 14.026 7.307 -9.989 1.00 87.06 101 THR A C 1
ATOM 851 O O . THR A 1 101 ? 15.202 7.083 -9.720 1.00 87.06 101 THR A O 1
ATOM 854 N N . GLN A 1 102 ? 13.362 6.570 -10.884 1.00 86.25 102 GLN A N 1
ATOM 855 C CA . GLN A 1 102 ? 13.948 5.434 -11.612 1.00 86.25 102 GLN A CA 1
ATOM 856 C C . GLN A 1 102 ? 15.134 5.823 -12.510 1.00 86.25 102 GLN A C 1
ATOM 858 O O . GLN A 1 102 ? 15.978 4.986 -12.819 1.00 86.25 102 GLN A O 1
ATOM 863 N N . LYS A 1 103 ? 15.213 7.091 -12.932 1.00 84.75 103 LYS A N 1
ATOM 864 C CA . LYS A 1 103 ? 16.330 7.633 -13.726 1.00 84.75 103 LYS A CA 1
ATOM 865 C C . LYS A 1 103 ? 17.472 8.181 -12.866 1.00 84.75 103 LYS A C 1
ATOM 867 O O . LYS A 1 103 ? 18.516 8.535 -13.410 1.00 84.75 103 LYS A O 1
ATOM 872 N N . ALA A 1 104 ? 17.259 8.311 -11.559 1.00 83.31 104 ALA A N 1
ATOM 873 C CA . ALA A 1 104 ? 18.231 8.868 -10.631 1.00 83.31 104 ALA A CA 1
ATOM 874 C C . ALA A 1 104 ? 19.252 7.811 -10.182 1.00 83.31 104 ALA A C 1
ATOM 876 O O . ALA A 1 104 ? 19.144 6.622 -10.492 1.00 83.31 104 ALA A O 1
ATOM 877 N N . SER A 1 105 ? 20.262 8.246 -9.430 1.00 84.50 105 SER A N 1
ATOM 878 C CA . SER A 1 105 ? 21.172 7.311 -8.767 1.00 84.50 105 SER A CA 1
ATOM 879 C C . SER A 1 105 ? 20.436 6.477 -7.707 1.00 84.50 105 SER A C 1
ATOM 881 O O . SER A 1 105 ? 19.417 6.902 -7.161 1.00 84.50 105 SER A O 1
ATOM 883 N N . LYS A 1 106 ? 20.967 5.297 -7.360 1.00 80.31 106 LYS A N 1
ATOM 884 C CA . LYS A 1 106 ? 20.364 4.427 -6.332 1.00 80.31 106 LYS A CA 1
ATOM 885 C C . LYS A 1 106 ? 20.231 5.123 -4.969 1.00 80.31 106 LYS A C 1
ATOM 887 O O . LYS A 1 106 ? 19.237 4.929 -4.284 1.00 80.31 106 LYS A O 1
ATOM 892 N N . ASP A 1 107 ? 21.184 5.969 -4.587 1.00 81.81 107 ASP A N 1
ATOM 893 C CA . ASP A 1 107 ? 21.110 6.708 -3.318 1.00 81.81 107 ASP A CA 1
ATOM 894 C C . ASP A 1 107 ? 20.012 7.777 -3.332 1.00 81.81 107 ASP A C 1
ATOM 896 O O . ASP A 1 107 ? 19.326 7.994 -2.333 1.00 81.81 107 ASP A O 1
ATOM 900 N N . GLU A 1 108 ? 19.821 8.451 -4.465 1.00 83.81 108 GLU A N 1
ATOM 901 C CA . GLU A 1 108 ? 18.711 9.388 -4.641 1.00 83.81 108 GLU A CA 1
ATOM 902 C C . GLU A 1 108 ? 17.368 8.668 -4.718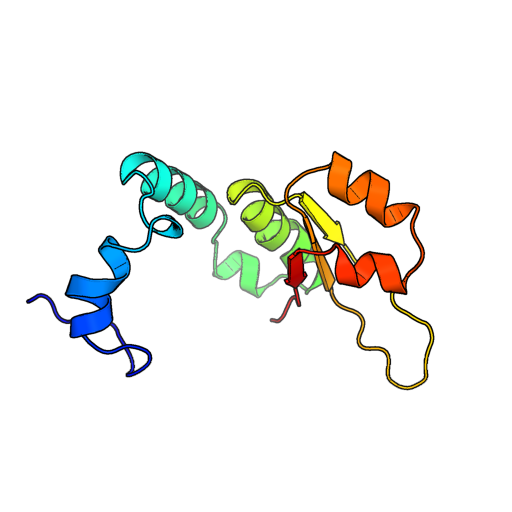 1.00 83.81 108 GLU A C 1
ATOM 904 O O . GLU A 1 108 ? 16.366 9.227 -4.274 1.00 83.81 108 GLU A O 1
ATOM 909 N N . TYR A 1 109 ? 17.356 7.428 -5.216 1.00 87.56 109 TYR A N 1
ATOM 910 C CA . TYR A 1 109 ? 16.158 6.606 -5.287 1.00 87.56 109 TYR A CA 1
ATOM 911 C C . TYR A 1 109 ? 15.511 6.443 -3.909 1.00 87.56 109 TYR A C 1
ATOM 913 O O . TYR A 1 109 ? 14.362 6.832 -3.696 1.00 87.56 109 TYR A O 1
ATOM 921 N N . PHE A 1 110 ? 16.283 5.955 -2.936 1.00 84.94 110 PHE A N 1
ATOM 922 C CA . PHE 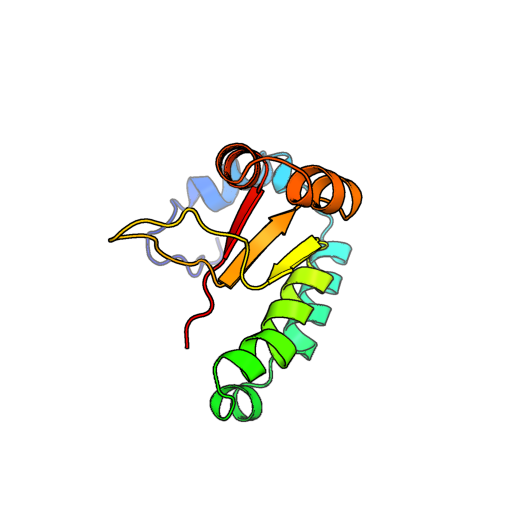A 1 110 ? 15.779 5.716 -1.580 1.00 84.94 110 PHE A CA 1
ATOM 923 C C . PHE A 1 110 ? 15.488 6.995 -0.795 1.00 84.94 110 PHE A C 1
ATOM 925 O O . PHE A 1 110 ? 14.694 6.957 0.137 1.00 84.94 110 PHE A O 1
ATOM 932 N N . LYS A 1 111 ? 16.084 8.133 -1.172 1.00 85.94 111 LYS A N 1
ATOM 933 C CA . LYS A 1 111 ? 15.745 9.438 -0.579 1.00 85.94 111 LYS A CA 1
ATOM 934 C C . LYS A 1 111 ? 14.402 9.983 -1.060 1.00 85.94 111 LYS A C 1
ATOM 936 O O . LYS A 1 111 ? 13.818 10.809 -0.369 1.00 85.94 111 LYS A O 1
ATOM 941 N N . LYS A 1 112 ? 13.958 9.580 -2.253 1.00 88.19 112 LYS A N 1
ATOM 942 C CA . LYS A 1 112 ? 12.708 10.046 -2.870 1.00 88.19 112 LYS A CA 1
ATOM 943 C C . LYS A 1 112 ? 11.541 9.081 -2.671 1.00 88.19 112 LYS A C 1
ATOM 945 O O . LYS A 1 112 ? 10.397 9.507 -2.778 1.00 88.19 112 LYS A O 1
ATOM 950 N N . ALA A 1 113 ? 11.811 7.808 -2.384 1.00 89.88 113 ALA A N 1
ATOM 951 C CA . ALA A 1 113 ? 10.777 6.867 -1.969 1.00 89.88 113 ALA A CA 1
ATOM 952 C C . ALA A 1 113 ? 10.147 7.329 -0.644 1.00 89.88 113 ALA A C 1
ATOM 954 O O . ALA A 1 113 ? 10.855 7.591 0.327 1.00 89.88 113 ALA A O 1
ATOM 955 N N . LEU A 1 114 ? 8.816 7.408 -0.599 1.00 92.19 114 LEU A N 1
ATOM 956 C CA . LEU A 1 114 ? 8.090 7.855 0.595 1.00 92.19 114 LEU A CA 1
ATOM 957 C C . LEU A 1 114 ? 7.976 6.745 1.639 1.00 92.19 114 LEU A C 1
ATOM 959 O O . LEU A 1 114 ? 7.941 7.005 2.840 1.00 92.19 114 LEU A O 1
ATOM 963 N N . CYS A 1 115 ? 7.916 5.496 1.183 1.00 91.12 115 CYS A N 1
ATOM 964 C CA . CYS A 1 115 ? 7.839 4.331 2.048 1.00 91.12 115 CYS A CA 1
ATOM 965 C C . CYS A 1 115 ? 8.487 3.119 1.371 1.00 91.12 115 CYS A C 1
ATOM 967 O O . CYS A 1 115 ? 8.457 2.986 0.146 1.00 91.12 115 CYS A O 1
ATOM 969 N N . LEU A 1 116 ? 9.058 2.230 2.182 1.00 90.44 116 LEU A N 1
ATOM 970 C CA . LEU A 1 116 ? 9.525 0.915 1.757 1.00 90.44 116 LEU A CA 1
ATOM 971 C C . LEU A 1 116 ? 8.594 -0.149 2.331 1.00 90.44 116 LEU A C 1
ATOM 973 O O . LEU A 1 116 ? 8.269 -0.125 3.519 1.00 90.44 116 LEU A O 1
ATOM 977 N N . GLY A 1 117 ? 8.171 -1.076 1.479 1.00 87.56 117 GLY A N 1
ATOM 978 C CA . GLY A 1 117 ? 7.269 -2.161 1.835 1.00 87.56 117 GLY A CA 1
ATOM 979 C C . GLY A 1 117 ? 7.959 -3.515 1.760 1.00 87.56 117 GLY A C 1
ATOM 980 O O . GLY A 1 117 ? 8.735 -3.785 0.848 1.00 87.56 117 GLY A O 1
ATOM 981 N N . GLU A 1 118 ? 7.621 -4.380 2.707 1.00 86.94 118 GLU A N 1
ATOM 982 C CA . GLU A 1 118 ? 8.049 -5.776 2.757 1.00 86.94 118 GLU A CA 1
ATOM 983 C C . GLU A 1 118 ? 6.798 -6.646 2.770 1.00 86.94 118 GLU A C 1
ATOM 985 O O . GLU A 1 118 ? 5.952 -6.526 3.664 1.00 86.94 118 GLU A O 1
ATOM 990 N N . ALA A 1 119 ? 6.675 -7.528 1.787 1.00 83.31 119 ALA A N 1
ATOM 991 C CA . ALA A 1 119 ? 5.696 -8.589 1.845 1.00 83.31 119 ALA A CA 1
ATOM 992 C C . ALA A 1 119 ? 6.163 -9.607 2.889 1.00 83.31 119 ALA A C 1
ATOM 994 O O . ALA A 1 119 ? 7.334 -9.983 2.985 1.00 83.31 119 ALA A O 1
ATOM 995 N N . LYS A 1 120 ? 5.233 -10.027 3.741 1.00 77.75 120 LYS A N 1
ATOM 996 C CA . LYS A 1 120 ? 5.441 -11.114 4.693 1.00 77.75 120 LYS A CA 1
ATOM 997 C C . LYS A 1 120 ? 4.201 -11.986 4.687 1.00 77.75 120 LYS A C 1
ATOM 999 O O . LYS A 1 12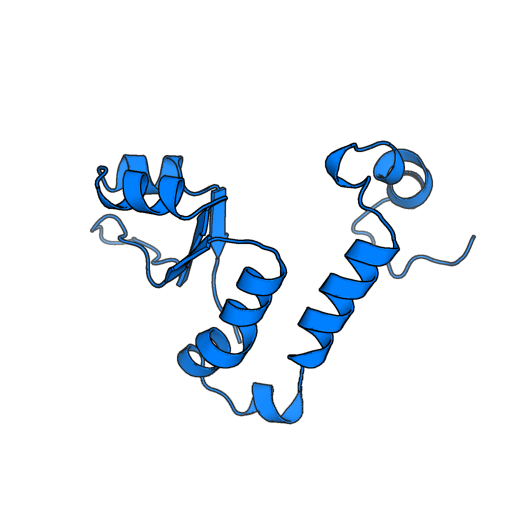0 ? 3.092 -11.507 4.440 1.00 77.75 120 LYS A O 1
ATOM 1004 N N . ARG A 1 121 ? 4.418 -13.270 4.931 1.00 65.19 121 ARG A N 1
ATOM 1005 C CA . ARG A 1 121 ? 3.361 -14.264 5.074 1.00 65.19 121 ARG A CA 1
ATOM 1006 C C . ARG A 1 121 ? 2.983 -14.447 6.538 1.00 65.19 121 ARG A C 1
ATOM 1008 O O . ARG A 1 121 ? 3.896 -14.359 7.388 1.00 65.19 121 ARG A O 1
#